Protein AF-A0A1G1W468-F1 (afdb_monomer_lite)

Foldseek 3Di:
DDFDWAACVCLVVQACWKFWDDPRTTGDIDNDPVRCCQQDPADPVGHHNTHIDGHHHPVPPDDDDDDDD

Structure (mmCIF, N/CA/C/O backbone):
data_AF-A0A1G1W468-F1
#
_entry.id   AF-A0A1G1W468-F1
#
loop_
_atom_site.group_PDB
_atom_site.id
_atom_site.type_symbol
_atom_site.label_atom_id
_atom_site.label_alt_id
_atom_site.label_comp_id
_atom_site.label_asym_id
_atom_site.label_entity_id
_atom_site.label_seq_id
_atom_site.pdbx_PDB_ins_code
_ato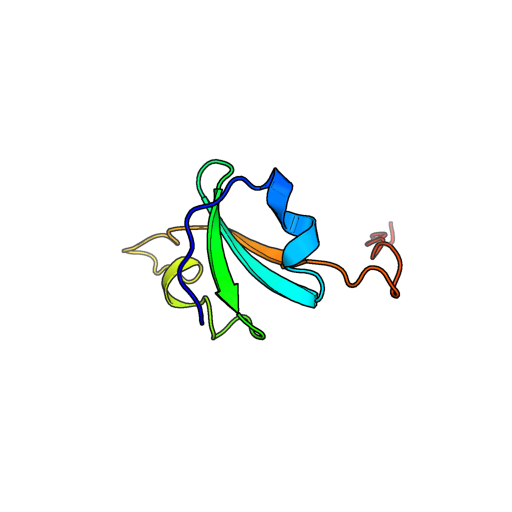m_site.Cartn_x
_atom_site.Cartn_y
_atom_site.Cartn_z
_atom_site.occupancy
_atom_site.B_iso_or_equiv
_atom_site.auth_seq_id
_atom_site.auth_comp_id
_atom_site.auth_asym_id
_atom_site.auth_atom_id
_atom_site.pdbx_PDB_model_num
ATOM 1 N N . MET A 1 1 ? -11.036 -2.787 -4.424 1.00 78.25 1 MET A N 1
ATOM 2 C CA . MET A 1 1 ? -10.054 -1.727 -4.787 1.00 78.25 1 MET A CA 1
ATOM 3 C C . MET A 1 1 ? -10.685 -0.338 -4.957 1.00 78.25 1 MET A C 1
ATOM 5 O O . MET A 1 1 ? -11.665 -0.207 -5.681 1.00 78.25 1 MET A O 1
ATOM 9 N N . LYS A 1 2 ? -10.101 0.724 -4.374 1.00 86.25 2 LYS A N 1
ATOM 10 C CA . LYS A 1 2 ? -10.417 2.132 -4.716 1.00 86.25 2 LYS A CA 1
ATOM 11 C C . LYS A 1 2 ? -9.137 2.915 -5.036 1.00 86.25 2 LYS A C 1
ATOM 13 O O . LYS A 1 2 ? -8.218 2.948 -4.218 1.00 86.25 2 LYS A O 1
ATOM 18 N N . LYS A 1 3 ? -9.090 3.554 -6.214 1.00 88.88 3 LYS A N 1
ATOM 19 C CA . LYS A 1 3 ? -8.014 4.484 -6.605 1.00 88.88 3 LYS A CA 1
ATOM 20 C C . LYS A 1 3 ? -8.210 5.809 -5.867 1.00 88.88 3 LYS A C 1
ATOM 22 O O . LYS A 1 3 ? -9.329 6.308 -5.769 1.00 88.88 3 LYS A O 1
ATOM 27 N N . VAL A 1 4 ? -7.132 6.357 -5.326 1.00 92.06 4 VAL A N 1
ATOM 28 C CA . VAL A 1 4 ? -7.123 7.623 -4.582 1.00 92.06 4 VAL A CA 1
ATOM 29 C C . VAL A 1 4 ? -5.881 8.420 -4.957 1.00 92.06 4 VAL A C 1
ATOM 31 O O . VAL A 1 4 ? -4.992 7.916 -5.627 1.00 92.06 4 VAL A O 1
ATOM 34 N N . ASN A 1 5 ? -5.815 9.685 -4.559 1.00 91.94 5 ASN A N 1
ATOM 35 C CA . ASN A 1 5 ? -4.605 10.480 -4.727 1.00 91.94 5 ASN A CA 1
ATOM 36 C C . ASN A 1 5 ? -4.456 11.438 -3.545 1.00 91.94 5 ASN A C 1
ATOM 38 O O . ASN A 1 5 ? -4.808 12.615 -3.631 1.00 91.94 5 ASN A O 1
ATOM 42 N N . VAL A 1 6 ? -3.985 10.920 -2.411 1.00 94.38 6 VAL A N 1
ATOM 43 C CA . VAL A 1 6 ? -3.909 11.676 -1.152 1.00 94.38 6 VAL A CA 1
ATOM 44 C C . VAL A 1 6 ? -2.531 11.576 -0.506 1.00 94.38 6 VAL A C 1
ATOM 46 O O . VAL A 1 6 ? -1.820 10.601 -0.722 1.00 94.38 6 VAL A O 1
ATOM 49 N N . SER A 1 7 ? -2.170 12.576 0.303 1.00 94.19 7 SER A N 1
ATOM 50 C CA . SER A 1 7 ? -0.952 12.557 1.131 1.00 94.19 7 SER A CA 1
ATOM 51 C C . SER A 1 7 ? -0.938 11.343 2.071 1.00 94.19 7 SER A C 1
ATOM 53 O O . SER A 1 7 ? -1.991 10.954 2.598 1.00 94.19 7 SER A O 1
ATOM 55 N N . VAL A 1 8 ? 0.250 10.775 2.311 1.00 92.25 8 VAL A N 1
ATOM 56 C CA . VAL A 1 8 ? 0.473 9.721 3.319 1.00 92.25 8 VAL A CA 1
ATOM 57 C C . VAL A 1 8 ? 0.093 10.151 4.731 1.00 92.25 8 VAL A C 1
ATOM 59 O O . VAL A 1 8 ? -0.222 9.294 5.542 1.00 92.25 8 VAL A O 1
ATOM 62 N N . GLU A 1 9 ? -0.024 11.444 5.027 1.00 91.50 9 GLU A N 1
ATOM 63 C CA . GLU A 1 9 ? -0.548 11.931 6.315 1.00 91.50 9 GLU A CA 1
ATOM 64 C C . GLU A 1 9 ? -1.984 11.453 6.590 1.00 91.50 9 GLU A C 1
ATOM 66 O O . GLU A 1 9 ? -2.426 11.363 7.735 1.00 91.50 9 GLU A O 1
ATOM 71 N N . LYS A 1 10 ? -2.731 11.090 5.537 1.00 91.25 10 LYS A N 1
ATOM 72 C CA . LYS A 1 10 ? -4.069 10.499 5.656 1.00 91.25 10 LYS A CA 1
ATOM 73 C C . LYS A 1 10 ? -4.041 8.978 5.877 1.00 91.25 10 LYS A C 1
ATOM 75 O O . LYS A 1 10 ? -5.124 8.391 5.943 1.00 91.25 10 LYS A O 1
ATOM 80 N N . LEU A 1 11 ? -2.868 8.346 6.054 1.00 89.50 11 LEU A N 1
ATOM 81 C CA . LEU A 1 11 ? -2.712 6.911 6.368 1.00 89.50 11 LEU A CA 1
ATOM 82 C C . LEU A 1 11 ? -3.666 6.416 7.466 1.00 89.50 11 LEU A C 1
ATOM 84 O O . LEU A 1 11 ? -4.277 5.364 7.273 1.00 89.50 11 LEU A O 1
ATOM 88 N N . PRO A 1 12 ? -3.859 7.148 8.589 1.00 89.00 12 PRO A N 1
ATOM 89 C CA . PRO A 1 12 ? -4.704 6.679 9.686 1.00 89.00 12 PRO A CA 1
ATOM 90 C C . PRO A 1 12 ? -6.158 6.391 9.284 1.00 89.00 12 PRO A C 1
ATOM 92 O O . PRO A 1 12 ? -6.833 5.617 9.959 1.00 89.00 12 PRO A O 1
ATOM 95 N N . ARG A 1 13 ? -6.649 6.975 8.179 1.00 90.25 13 ARG A N 1
ATOM 96 C CA . ARG A 1 13 ? -8.001 6.726 7.643 1.00 90.25 13 ARG A CA 1
ATOM 97 C C . ARG A 1 13 ? -8.145 5.351 6.985 1.00 90.25 13 ARG A C 1
ATOM 99 O O . ARG A 1 13 ? -9.263 4.895 6.768 1.00 90.25 13 ARG A O 1
ATOM 106 N N . PHE A 1 14 ? -7.030 4.702 6.665 1.00 91.62 14 PHE A N 1
ATOM 107 C CA . PHE A 1 14 ? -6.975 3.400 6.004 1.00 91.62 14 PHE A CA 1
ATOM 108 C C . PHE A 1 14 ? -6.600 2.273 6.975 1.00 91.62 14 PHE A C 1
ATOM 110 O O . PHE A 1 14 ? -6.162 1.218 6.538 1.00 91.62 14 PHE A O 1
ATOM 117 N N . SER A 1 15 ? -6.763 2.480 8.287 1.00 90.44 15 SER A N 1
ATOM 118 C CA . SER A 1 15 ? -6.481 1.473 9.319 1.00 90.44 15 SER A CA 1
ATOM 119 C C . SER A 1 15 ? -7.143 0.124 8.999 1.00 90.44 15 SER A C 1
ATOM 121 O O . SER A 1 15 ? -8.321 0.078 8.644 1.00 90.44 15 SER A O 1
ATOM 123 N N . GLY A 1 16 ? -6.363 -0.958 9.070 1.00 89.56 16 GLY A N 1
ATOM 124 C CA . GLY A 1 16 ? -6.782 -2.320 8.727 1.00 89.56 16 GLY A CA 1
ATOM 125 C C . GLY A 1 16 ? -6.717 -2.670 7.236 1.00 89.56 16 GLY A C 1
ATOM 126 O O . GLY A 1 16 ? -6.823 -3.847 6.896 1.00 89.56 16 GLY A O 1
ATOM 127 N N . LYS A 1 17 ? -6.498 -1.687 6.353 1.00 92.56 17 LYS A N 1
ATOM 128 C CA . LYS A 1 17 ? -6.503 -1.857 4.893 1.00 92.56 17 LYS A CA 1
ATOM 129 C C . LYS A 1 17 ? -5.092 -1.936 4.319 1.00 92.56 17 LYS A C 1
ATOM 131 O O . LYS A 1 17 ? -4.125 -1.447 4.908 1.00 92.56 17 LYS A O 1
ATOM 136 N N . TRP A 1 18 ? -4.994 -2.521 3.134 1.00 94.69 18 TRP A N 1
ATOM 137 C CA . TRP A 1 18 ? -3.806 -2.451 2.295 1.00 94.69 18 TRP A CA 1
ATOM 138 C C . TRP A 1 18 ? -3.808 -1.150 1.500 1.00 94.69 18 TRP A C 1
ATOM 140 O O . TRP A 1 18 ? -4.829 -0.764 0.932 1.00 94.69 18 TRP A O 1
ATOM 150 N N . VAL A 1 19 ? -2.666 -0.467 1.458 1.00 94.69 19 VAL A N 1
ATOM 151 C CA . VAL A 1 19 ? -2.467 0.774 0.706 1.00 94.69 19 VAL A CA 1
ATOM 152 C C . VAL A 1 19 ? -1.286 0.639 -0.250 1.00 94.69 19 VAL A C 1
ATOM 154 O O . VAL A 1 19 ? -0.270 0.033 0.085 1.00 94.69 19 VAL A O 1
ATOM 157 N N . ALA A 1 20 ? -1.424 1.223 -1.438 1.00 94.94 20 ALA A N 1
ATOM 158 C CA . ALA A 1 20 ? -0.343 1.396 -2.399 1.00 94.94 20 ALA A CA 1
ATOM 159 C C . ALA A 1 20 ? 0.205 2.826 -2.294 1.00 94.94 20 ALA A C 1
ATOM 161 O O . ALA A 1 20 ? -0.562 3.788 -2.414 1.00 94.94 20 ALA A O 1
ATOM 162 N N . ILE A 1 21 ? 1.514 2.967 -2.081 1.00 93.88 21 ILE A N 1
ATOM 163 C CA . ILE A 1 21 ? 2.188 4.251 -1.851 1.00 93.88 21 ILE A CA 1
ATOM 164 C C . ILE A 1 21 ? 3.242 4.500 -2.930 1.00 93.88 21 ILE A C 1
ATOM 166 O O . ILE A 1 21 ? 4.083 3.645 -3.211 1.00 93.88 21 ILE A O 1
ATOM 170 N N . LYS A 1 22 ? 3.219 5.700 -3.511 1.00 93.00 22 LYS A N 1
ATOM 171 C CA . LYS A 1 22 ? 4.224 6.188 -4.458 1.00 93.00 22 LYS A CA 1
ATOM 172 C C . LYS A 1 22 ? 4.495 7.662 -4.186 1.00 93.00 22 LYS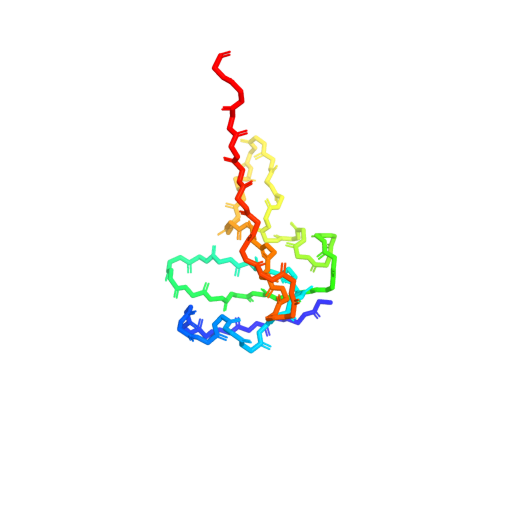 A C 1
ATOM 174 O O . LYS A 1 22 ? 3.543 8.433 -4.115 1.00 93.00 22 LYS A O 1
ATOM 179 N N . ASN A 1 23 ? 5.767 8.052 -4.076 1.00 91.81 23 ASN A N 1
ATOM 180 C CA . ASN A 1 23 ? 6.188 9.449 -3.890 1.00 91.81 23 ASN A CA 1
ATOM 181 C C . ASN A 1 23 ? 5.410 10.156 -2.762 1.00 91.81 23 ASN A C 1
ATOM 183 O O . ASN A 1 23 ? 4.786 11.183 -3.005 1.00 91.81 23 ASN A O 1
ATOM 187 N N . GLU A 1 24 ? 5.356 9.548 -1.569 1.00 92.69 24 GLU A N 1
ATOM 188 C CA . GLU A 1 24 ? 4.653 10.096 -0.387 1.00 92.69 24 GLU A CA 1
ATOM 189 C C . GLU A 1 24 ? 3.137 10.289 -0.571 1.00 92.69 24 GLU A C 1
ATOM 191 O O . GLU A 1 24 ? 2.468 11.023 0.164 1.00 92.69 24 GLU A O 1
ATOM 196 N N . ARG A 1 25 ? 2.549 9.584 -1.542 1.00 94.69 25 ARG A N 1
ATOM 197 C CA . ARG A 1 25 ? 1.113 9.622 -1.812 1.00 94.69 25 ARG A CA 1
ATOM 198 C C . ARG A 1 25 ? 0.525 8.229 -1.832 1.00 94.69 25 ARG A C 1
ATOM 200 O O . ARG A 1 25 ? 1.089 7.302 -2.409 1.00 94.69 25 ARG A O 1
ATOM 207 N N . ILE A 1 26 ? -0.648 8.100 -1.231 1.00 94.75 26 ILE A N 1
ATOM 208 C CA . ILE A 1 26 ? -1.482 6.909 -1.326 1.00 94.75 26 ILE A CA 1
ATOM 209 C C . ILE A 1 26 ? -2.232 6.998 -2.654 1.00 94.75 26 ILE A C 1
ATOM 211 O O . ILE A 1 26 ? -2.997 7.945 -2.871 1.00 94.75 26 ILE A O 1
ATOM 215 N N . ILE A 1 27 ? -2.001 6.019 -3.529 1.00 94.88 27 ILE A N 1
ATOM 216 C CA . ILE A 1 27 ? -2.571 5.975 -4.884 1.00 94.88 27 ILE A CA 1
ATOM 217 C C . ILE A 1 27 ? -3.715 4.959 -5.028 1.00 94.88 27 ILE A C 1
ATOM 219 O O . ILE A 1 27 ? -4.563 5.071 -5.913 1.00 94.88 27 ILE A O 1
ATOM 223 N N . ALA A 1 28 ? -3.769 3.962 -4.145 1.00 94.62 28 ALA A N 1
ATOM 224 C CA . ALA A 1 28 ? -4.848 2.984 -4.095 1.00 94.62 28 ALA A CA 1
ATOM 225 C C . ALA A 1 28 ? -4.954 2.360 -2.703 1.00 94.62 28 ALA A C 1
ATOM 227 O O . ALA A 1 28 ? -3.984 2.354 -1.943 1.00 94.62 28 ALA A O 1
ATOM 228 N N . PHE A 1 29 ? -6.126 1.817 -2.383 1.00 95.19 29 PHE A N 1
ATOM 229 C CA . PHE A 1 29 ? -6.319 0.988 -1.199 1.00 95.19 29 PHE A CA 1
ATOM 230 C C . PHE A 1 29 ? -7.315 -0.153 -1.444 1.00 95.19 29 PHE A C 1
ATOM 232 O O . PHE A 1 29 ? -8.170 -0.083 -2.338 1.00 95.19 29 PHE A O 1
ATOM 239 N N . GLY A 1 30 ? -7.213 -1.189 -0.618 1.00 94.44 30 GLY A N 1
ATOM 240 C CA . GLY A 1 30 ? -8.002 -2.414 -0.696 1.00 94.44 30 GLY A CA 1
ATOM 241 C C . GLY A 1 30 ? -8.086 -3.141 0.640 1.00 94.44 30 GLY A C 1
ATOM 242 O O . GLY A 1 30 ? -7.400 -2.781 1.595 1.00 94.44 30 GLY A O 1
ATOM 243 N N . GLU A 1 31 ? -8.949 -4.146 0.721 1.00 93.31 31 GLU A N 1
ATOM 244 C CA . GLU A 1 31 ? -9.037 -5.004 1.910 1.00 93.31 31 GLU A CA 1
ATOM 245 C C . GLU A 1 31 ? -7.955 -6.088 1.886 1.00 93.31 31 GLU A C 1
ATOM 247 O O . GLU A 1 31 ? -7.486 -6.531 2.934 1.00 93.31 31 GLU A O 1
ATOM 252 N N . SER A 1 32 ? -7.497 -6.437 0.686 1.00 93.00 32 SER A N 1
ATOM 253 C CA . SER A 1 32 ? -6.501 -7.465 0.406 1.00 93.00 32 SER A CA 1
ATOM 254 C C . SER A 1 32 ? -5.297 -6.908 -0.367 1.00 93.00 32 SER A C 1
ATOM 256 O O . SER A 1 32 ? -5.317 -5.773 -0.854 1.00 93.00 32 SER A O 1
ATOM 258 N N . LEU A 1 33 ? -4.229 -7.702 -0.482 1.00 89.44 33 LEU A N 1
ATOM 259 C CA . LEU A 1 33 ? -3.103 -7.359 -1.353 1.00 89.44 33 LEU A CA 1
ATOM 260 C C . LEU A 1 33 ? -3.501 -7.514 -2.830 1.00 89.44 33 LEU A C 1
ATOM 262 O O . LEU A 1 33 ? -3.074 -6.706 -3.658 1.00 89.44 33 LEU A O 1
ATOM 266 N N . GLU A 1 34 ? -4.356 -8.494 -3.157 1.00 90.88 34 GLU A N 1
ATOM 267 C CA . GLU A 1 34 ? -4.878 -8.687 -4.514 1.00 90.88 34 GLU A CA 1
ATOM 268 C C . GLU A 1 34 ? -5.612 -7.444 -5.026 1.00 90.88 34 GLU A C 1
ATOM 270 O O . GLU A 1 34 ? -5.422 -7.054 -6.179 1.00 90.88 34 GLU A O 1
ATOM 275 N N . ASP A 1 35 ? -6.358 -6.757 -4.155 1.00 91.88 35 ASP A N 1
ATOM 276 C CA . ASP A 1 35 ? -7.047 -5.506 -4.484 1.00 91.88 35 ASP A CA 1
ATOM 277 C C . ASP A 1 35 ? -6.117 -4.398 -4.996 1.00 91.88 35 ASP A C 1
ATOM 279 O O . ASP A 1 35 ? -6.576 -3.495 -5.686 1.00 91.88 35 ASP A O 1
ATOM 283 N N . ILE A 1 36 ? -4.838 -4.391 -4.614 1.00 92.88 36 ILE A N 1
ATOM 284 C CA . ILE A 1 36 ? -3.881 -3.352 -5.030 1.00 92.88 36 ILE A CA 1
ATOM 285 C C . ILE A 1 36 ? -2.791 -3.895 -5.958 1.00 92.88 36 ILE A C 1
ATOM 287 O O . ILE A 1 36 ? -1.861 -3.162 -6.305 1.00 92.88 36 ILE A O 1
ATOM 291 N N . SER A 1 37 ? -2.918 -5.152 -6.388 1.00 89.31 37 SER A N 1
ATOM 292 C CA . SER A 1 37 ? -1.918 -5.883 -7.171 1.00 89.31 37 SER A CA 1
ATOM 293 C C . SER A 1 37 ? -1.484 -5.152 -8.447 1.00 89.31 37 SER A C 1
ATOM 295 O O . SER A 1 37 ? -0.288 -5.089 -8.716 1.00 89.31 37 SER A O 1
ATOM 297 N N . GLU A 1 38 ? -2.403 -4.485 -9.158 1.00 88.81 38 GLU A N 1
ATOM 298 C CA . GLU A 1 38 ? -2.119 -3.669 -10.361 1.00 88.81 38 GLU A CA 1
ATOM 299 C C . GLU A 1 38 ? -1.032 -2.596 -10.132 1.00 88.81 38 GLU A C 1
ATOM 301 O O . GLU A 1 38 ? -0.350 -2.166 -11.068 1.00 88.81 38 GLU A O 1
ATOM 306 N N . PHE A 1 39 ? -0.859 -2.145 -8.887 1.00 87.31 39 PHE A N 1
ATOM 307 C CA . PHE A 1 39 ? 0.100 -1.101 -8.531 1.00 87.31 39 PHE A CA 1
ATOM 308 C C . PHE A 1 39 ? 1.388 -1.639 -7.924 1.00 87.31 39 PHE A C 1
ATOM 310 O O . PHE A 1 39 ? 2.432 -1.002 -8.070 1.00 87.31 39 PHE A O 1
ATOM 317 N N . VAL A 1 40 ? 1.316 -2.771 -7.228 1.00 88.38 40 VAL A N 1
ATOM 318 C CA . VAL A 1 40 ? 2.396 -3.251 -6.353 1.00 88.38 40 VAL A CA 1
ATOM 319 C C . VAL A 1 40 ? 3.052 -4.535 -6.849 1.00 88.38 40 VAL A C 1
ATOM 321 O O . VAL A 1 40 ? 4.137 -4.878 -6.391 1.00 88.38 40 VAL A O 1
ATOM 324 N N . VAL A 1 41 ? 2.436 -5.225 -7.811 1.00 86.50 41 VAL A N 1
ATOM 325 C CA . VAL A 1 41 ? 3.027 -6.373 -8.499 1.00 86.50 41 VAL A CA 1
ATOM 326 C C . VAL A 1 41 ? 3.699 -5.876 -9.773 1.00 86.50 41 VAL A C 1
ATOM 328 O O . VAL A 1 41 ? 3.070 -5.273 -10.640 1.00 86.50 41 VAL A O 1
ATOM 331 N N . GLY A 1 42 ? 5.001 -6.125 -9.874 1.00 83.56 42 GLY A N 1
ATOM 332 C CA . GLY A 1 42 ? 5.781 -5.887 -11.081 1.00 83.56 42 GLY A CA 1
ATOM 333 C C . GLY A 1 42 ? 6.316 -7.187 -11.668 1.00 83.56 42 GLY A C 1
ATOM 334 O O . GLY A 1 42 ? 6.453 -8.195 -10.981 1.00 83.56 42 GLY A O 1
ATOM 335 N N . THR A 1 43 ? 6.660 -7.150 -12.948 1.00 81.50 43 THR A N 1
ATOM 336 C CA . THR A 1 43 ? 7.421 -8.198 -13.635 1.00 81.50 43 THR A CA 1
ATOM 337 C C . THR A 1 43 ? 8.849 -7.718 -13.894 1.00 81.50 43 THR A C 1
ATOM 339 O O . THR A 1 43 ? 9.137 -6.526 -13.794 1.00 81.50 43 THR A O 1
ATOM 342 N N . LYS A 1 44 ? 9.749 -8.617 -14.318 1.00 77.12 44 LYS A N 1
ATOM 343 C CA . LYS A 1 44 ? 11.118 -8.238 -14.728 1.00 77.12 44 LYS A CA 1
ATOM 344 C C . LYS A 1 44 ? 11.155 -7.138 -15.801 1.00 77.12 44 LYS A C 1
ATOM 346 O O . LYS A 1 44 ? 12.115 -6.382 -15.848 1.00 77.12 44 LYS A O 1
ATOM 351 N N . LYS A 1 45 ? 10.128 -7.054 -16.658 1.00 81.19 45 LYS A N 1
ATOM 352 C CA . LYS A 1 45 ? 10.015 -6.035 -17.718 1.00 81.19 45 LYS A CA 1
ATOM 353 C C . LYS A 1 45 ? 9.275 -4.771 -17.268 1.00 81.19 45 LYS A C 1
ATOM 355 O O . LYS A 1 45 ? 9.490 -3.708 -17.838 1.00 81.19 45 LYS A O 1
ATOM 360 N N . HIS A 1 46 ? 8.416 -4.879 -16.256 1.00 80.62 46 HIS A N 1
ATOM 361 C CA . HIS A 1 46 ? 7.603 -3.777 -15.747 1.00 80.62 46 HIS A CA 1
ATOM 362 C C . HIS A 1 46 ? 7.679 -3.745 -14.220 1.00 80.62 46 HIS A C 1
ATOM 364 O O . HIS A 1 46 ? 6.920 -4.471 -13.577 1.00 80.62 46 HIS A O 1
ATOM 370 N N . PRO A 1 47 ? 8.581 -2.943 -13.630 1.00 79.69 47 PRO A N 1
ATOM 371 C CA . PRO A 1 47 ? 8.730 -2.887 -12.182 1.00 79.69 47 PRO A CA 1
ATOM 372 C C . PRO A 1 47 ? 7.435 -2.408 -11.505 1.00 79.69 47 PRO A C 1
ATOM 374 O O . PRO A 1 47 ? 6.621 -1.722 -12.139 1.00 79.69 47 PRO A O 1
ATOM 377 N N . PRO A 1 48 ? 7.230 -2.757 -10.222 1.00 85.50 48 PRO A N 1
ATOM 378 C CA . PRO A 1 48 ? 6.047 -2.332 -9.487 1.00 85.50 48 PRO A CA 1
ATOM 379 C C . PRO A 1 48 ? 5.975 -0.804 -9.447 1.00 85.50 48 PRO A C 1
ATOM 381 O O . PRO A 1 48 ? 6.980 -0.110 -9.288 1.00 85.50 48 PRO A O 1
ATOM 384 N N . LYS A 1 49 ? 4.768 -0.264 -9.618 1.00 86.75 49 LYS A N 1
ATOM 385 C CA . LYS A 1 49 ? 4.548 1.185 -9.708 1.00 86.75 49 LYS A CA 1
ATOM 386 C C . LYS A 1 49 ? 4.539 1.857 -8.335 1.00 86.75 49 LYS A C 1
ATOM 388 O O . LYS A 1 49 ? 4.723 3.073 -8.282 1.00 86.75 49 LYS A O 1
ATOM 393 N N . ALA A 1 50 ? 4.291 1.098 -7.269 1.00 91.19 50 ALA A N 1
ATOM 394 C CA . ALA A 1 50 ? 4.147 1.559 -5.895 1.00 91.19 50 ALA A CA 1
ATOM 395 C C . ALA A 1 50 ? 4.553 0.471 -4.889 1.00 91.19 50 ALA A C 1
ATOM 397 O O . ALA A 1 50 ? 4.537 -0.717 -5.207 1.00 91.19 50 ALA A O 1
ATOM 398 N N . GLY A 1 51 ? 4.867 0.883 -3.661 1.00 92.00 51 GLY A N 1
ATOM 399 C CA . GLY A 1 51 ? 5.035 -0.030 -2.530 1.00 92.00 51 GLY A CA 1
ATOM 400 C C . GLY A 1 51 ? 3.690 -0.397 -1.902 1.00 92.00 51 GLY A C 1
ATOM 401 O O . GLY A 1 51 ? 2.784 0.436 -1.861 1.00 92.00 51 GLY A O 1
ATOM 402 N N . ALA A 1 52 ? 3.561 -1.626 -1.401 1.00 91.88 52 ALA A N 1
ATOM 403 C CA . ALA A 1 52 ? 2.400 -2.078 -0.634 1.00 91.88 52 ALA A CA 1
ATOM 404 C C . ALA A 1 52 ? 2.669 -1.968 0.870 1.00 91.88 52 ALA A C 1
ATOM 406 O O . ALA A 1 52 ? 3.732 -2.370 1.341 1.00 91.88 52 ALA A O 1
ATOM 407 N N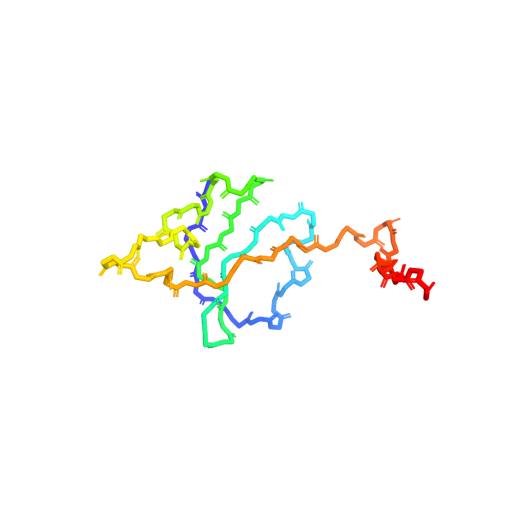 . PHE A 1 53 ? 1.689 -1.493 1.634 1.00 89.00 53 PHE A N 1
ATOM 408 C CA . PHE A 1 53 ? 1.754 -1.481 3.093 1.00 89.00 53 PHE A CA 1
ATOM 409 C C . PHE A 1 53 ? 0.388 -1.812 3.693 1.00 89.00 53 PHE A C 1
ATOM 411 O O . PHE A 1 53 ? -0.630 -1.283 3.246 1.00 89.00 53 PHE A O 1
ATOM 418 N N . ARG A 1 54 ? 0.349 -2.666 4.720 1.00 91.12 54 ARG A N 1
ATOM 419 C CA . ARG A 1 54 ? -0.872 -2.902 5.498 1.00 91.12 54 ARG A CA 1
ATOM 420 C C . ARG A 1 54 ? -0.893 -1.951 6.683 1.00 91.12 54 ARG A C 1
ATOM 422 O O . ARG A 1 54 ? -0.030 -2.029 7.551 1.00 91.12 54 ARG A O 1
ATOM 429 N N . VAL A 1 55 ? -1.889 -1.073 6.735 1.00 90.25 55 VAL A N 1
ATOM 430 C CA . VAL A 1 55 ? -2.002 -0.104 7.826 1.00 90.25 55 VAL A CA 1
ATOM 431 C C . VAL A 1 55 ? -2.453 -0.831 9.096 1.00 90.25 55 VAL A C 1
ATOM 433 O O . VAL A 1 55 ? -3.526 -1.445 9.079 1.00 90.25 55 VAL A O 1
ATOM 436 N N . PRO A 1 56 ? 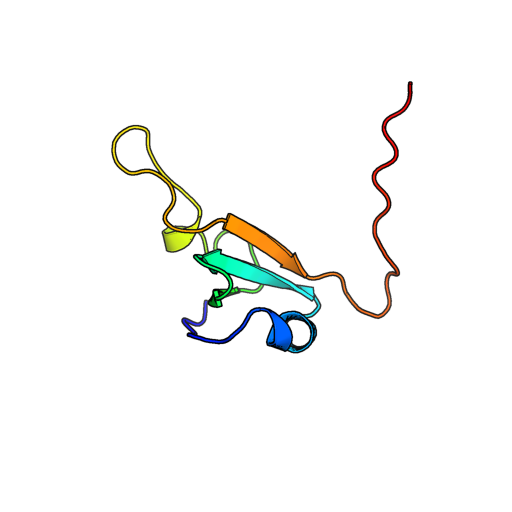-1.694 -0.757 10.205 1.00 85.50 56 PRO A N 1
ATOM 437 C CA . PRO A 1 56 ? -2.082 -1.390 11.458 1.00 85.50 56 PRO A CA 1
ATOM 438 C C . PRO A 1 56 ? -3.466 -0.932 11.928 1.00 85.50 56 PRO A C 1
ATOM 440 O O . PRO A 1 56 ? -3.859 0.232 11.774 1.00 85.50 56 PRO A O 1
ATOM 443 N N . GLU A 1 57 ? -4.220 -1.855 12.517 1.00 81.12 57 GLU A N 1
ATOM 444 C CA . GLU A 1 57 ? -5.461 -1.523 13.208 1.00 81.12 57 GLU A CA 1
ATOM 445 C C . GLU A 1 57 ? -5.132 -0.796 14.516 1.00 81.12 57 GLU A C 1
ATOM 447 O O . GLU A 1 57 ? -4.370 -1.317 15.330 1.00 81.12 57 GLU A O 1
ATOM 452 N N . LYS A 1 58 ? -5.741 0.375 14.767 1.00 67.81 58 LYS A N 1
ATOM 453 C CA . LYS A 1 58 ? -5.525 1.148 16.012 1.00 67.81 58 LYS A CA 1
ATOM 454 C C . LYS A 1 58 ? -5.720 0.326 17.297 1.00 67.81 58 LYS A C 1
ATOM 456 O O . LYS A 1 58 ? -5.152 0.672 18.324 1.00 67.81 58 LYS A O 1
ATOM 461 N N . ARG A 1 59 ? -6.519 -0.748 17.250 1.00 64.00 59 ARG A N 1
ATOM 462 C CA . ARG A 1 59 ? -6.804 -1.626 18.397 1.00 64.00 59 ARG A CA 1
ATOM 463 C C . ARG A 1 59 ? -5.784 -2.748 18.625 1.00 64.00 59 ARG A C 1
ATOM 465 O O . ARG A 1 59 ? -5.845 -3.369 19.676 1.00 64.00 59 ARG A O 1
ATOM 472 N N . LYS A 1 60 ? -4.870 -3.022 17.685 1.00 60.41 60 LYS A N 1
ATOM 473 C CA . LYS A 1 60 ? -3.924 -4.154 17.777 1.00 60.41 60 LYS A CA 1
ATOM 474 C C . LYS A 1 60 ? -2.511 -3.786 18.235 1.00 60.41 60 LYS A C 1
ATOM 476 O O . LYS A 1 60 ? -1.677 -4.674 18.358 1.00 60.41 60 LYS A O 1
ATOM 481 N N . GLY A 1 61 ? -2.253 -2.514 18.547 1.00 57.59 61 GLY A N 1
ATOM 482 C CA . GLY A 1 61 ? -0.907 -2.050 18.893 1.00 57.59 61 GLY A CA 1
ATOM 483 C C . GLY A 1 61 ? 0.079 -2.183 17.718 1.00 57.59 61 GLY A C 1
ATOM 484 O O . GLY A 1 61 ? -0.261 -2.732 16.666 1.00 57.59 61 GLY A O 1
ATOM 485 N N . PRO A 1 62 ? 1.292 -1.623 17.828 1.00 60.53 62 PRO A N 1
ATOM 486 C CA . PRO A 1 62 ? 2.311 -1.776 16.797 1.00 60.53 62 PRO A CA 1
ATOM 487 C C . PRO A 1 62 ? 2.792 -3.233 16.727 1.00 60.53 62 PRO A C 1
ATOM 489 O O . PRO A 1 62 ? 3.138 -3.831 17.743 1.00 60.53 62 PRO A O 1
ATOM 492 N N . TYR A 1 63 ? 2.857 -3.798 15.520 1.00 59.34 63 TYR A N 1
ATOM 493 C CA . TYR A 1 63 ? 3.540 -5.071 15.290 1.00 59.34 63 TYR A CA 1
ATOM 494 C C . TYR A 1 63 ? 5.053 -4.835 15.382 1.00 59.34 63 TYR A C 1
ATOM 496 O O . TYR A 1 63 ? 5.639 -4.229 14.486 1.00 59.34 63 TYR A O 1
ATOM 504 N N . ILE A 1 64 ? 5.679 -5.282 16.471 1.00 61.47 64 ILE A N 1
ATOM 505 C CA . ILE A 1 64 ? 7.137 -5.251 16.629 1.00 61.47 64 ILE A CA 1
ATOM 506 C C . ILE A 1 64 ? 7.696 -6.537 16.019 1.00 61.47 64 ILE A C 1
ATOM 508 O O . ILE A 1 64 ? 7.478 -7.626 16.544 1.00 61.47 64 ILE A O 1
ATOM 512 N N . PHE A 1 65 ? 8.412 -6.412 14.903 1.00 54.56 65 PHE A N 1
ATOM 513 C CA . PHE A 1 65 ? 9.185 -7.512 14.333 1.00 54.56 65 PHE A CA 1
ATOM 514 C C . PHE A 1 65 ? 10.566 -7.520 14.996 1.00 54.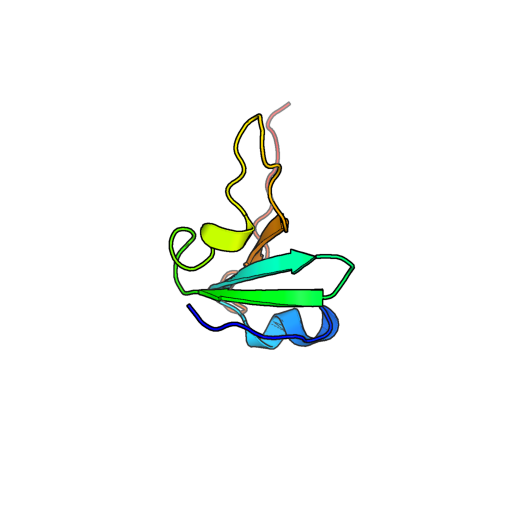56 65 PHE A C 1
ATOM 516 O O . PHE A 1 65 ? 11.480 -6.822 14.564 1.00 54.56 65 PHE A O 1
ATOM 523 N N . SER A 1 66 ? 10.712 -8.256 16.096 1.00 59.44 66 SER A N 1
ATOM 524 C CA . SER A 1 66 ? 12.025 -8.529 16.681 1.00 59.44 66 SER A CA 1
ATOM 525 C C . SER A 1 66 ? 12.629 -9.744 15.980 1.00 59.44 66 SER A C 1
ATOM 527 O O . SER A 1 66 ? 12.135 -10.858 16.149 1.00 59.44 66 SER A O 1
ATOM 529 N N . SER A 1 67 ? 13.687 -9.544 15.193 1.00 48.00 67 SER A N 1
ATOM 530 C CA . SER A 1 67 ? 14.498 -10.661 14.701 1.00 48.00 67 SER A CA 1
ATOM 531 C C . SER A 1 67 ? 15.183 -11.340 15.896 1.00 48.00 67 SER A C 1
ATOM 533 O O . SER A 1 67 ? 15.823 -10.628 16.678 1.00 48.00 67 SER A O 1
ATOM 535 N N . PRO A 1 68 ? 15.078 -12.670 16.077 1.00 65.81 68 PRO A N 1
ATOM 536 C CA . PRO A 1 68 ? 15.960 -13.369 17.001 1.00 65.81 68 PRO A CA 1
ATOM 537 C C . PRO A 1 68 ? 17.397 -13.247 16.471 1.00 65.81 68 PRO A C 1
ATOM 539 O O . PRO A 1 68 ? 17.612 -13.295 15.256 1.00 65.81 68 PRO A O 1
ATOM 542 N N . ARG A 1 69 ? 18.332 -12.9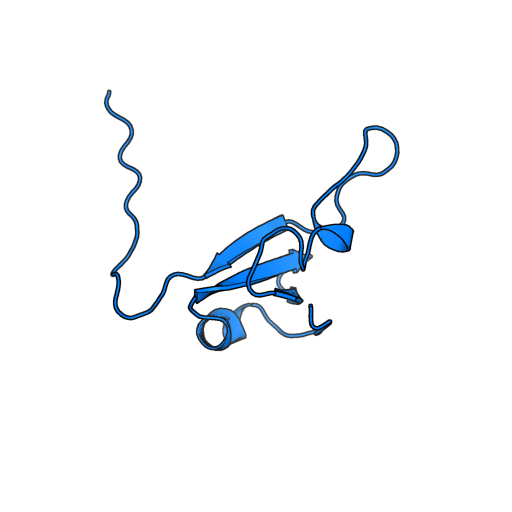63 17.383 1.00 60.03 69 ARG A N 1
ATOM 543 C CA . ARG A 1 69 ? 19.771 -12.855 17.104 1.00 60.03 69 ARG A CA 1
ATOM 544 C C . ARG A 1 69 ? 20.374 -14.213 16.784 1.00 60.03 69 ARG A C 1
ATOM 546 O O . ARG A 1 69 ? 19.899 -15.200 17.386 1.00 60.03 69 ARG A O 1
#

InterPro domains:
  IPR043734 Domain of unknown function DUF5678 [PF18929] (13-38)

Radius of gyration: 13.15 Å; chains: 1; bounding box: 30×26×37 Å

Sequence (69 aa):
MKKVNVSVEKLPRFSGKWVAIKNERIIAFGESLEDISEFVVGTKKHPPKAGAFRVPEKRKGPYIFSSPR

Organism: NCBI:txid1797593

Secondary structure (DSSP, 8-state):
-EEEEEEGGGGGGGTTSEEEEETTEEEEEESSSGGGHHHH---SSS--SSEEEEPPPTTS---------

pLDDT: mean 84.59, std 12.24, range [48.0, 95.19]